Protein AF-W9XPH1-F1 (afdb_monomer)

Solvent-accessible surface area (backbone atoms only — not comparable to full-atom values): 6205 Å² total; per-residue (Å²): 134,81,62,67,49,70,40,70,52,46,70,38,60,47,102,81,73,42,86,66,50,54,48,80,57,54,45,46,40,75,86,82,37,89,84,47,65,47,79,68,60,60,44,62,72,98,59,52,76,48,72,39,98,48,93,86,44,53,33,30,40,34,89,48,78,79,39,76,55,58,67,69,58,43,53,48,53,49,52,54,51,53,53,49,50,55,50,52,55,59,48,56,76,69,53,73,79,78,78,132

Structure (mmCIF, N/CA/C/O backbone):
data_AF-W9XPH1-F1
#
_entry.id   AF-W9XPH1-F1
#
loop_
_atom_site.group_PDB
_atom_site.id
_atom_site.type_symbol
_atom_site.label_atom_id
_atom_site.label_alt_id
_atom_site.label_comp_id
_atom_site.label_asym_id
_atom_site.label_entity_id
_atom_site.label_seq_id
_atom_site.pdbx_PDB_ins_code
_atom_site.Cartn_x
_atom_site.Cartn_y
_atom_site.Cartn_z
_atom_site.occupancy
_atom_site.B_iso_or_equiv
_atom_site.auth_seq_id
_atom_site.auth_comp_id
_atom_site.auth_asym_id
_atom_site.auth_atom_id
_atom_site.pdbx_PDB_model_num
ATOM 1 N N . MET A 1 1 ? -4.098 8.236 24.365 1.00 52.53 1 MET A N 1
ATOM 2 C CA . MET A 1 1 ? -3.427 8.222 23.054 1.00 52.53 1 MET A CA 1
ATOM 3 C C . MET A 1 1 ? -4.422 7.552 22.142 1.00 52.53 1 MET A C 1
ATOM 5 O O . MET A 1 1 ? -4.850 6.461 22.486 1.00 52.53 1 MET A O 1
ATOM 9 N N . GLU A 1 2 ? -4.940 8.275 21.162 1.00 68.06 2 GLU A N 1
ATOM 10 C CA . GLU A 1 2 ? -5.977 7.754 20.273 1.00 68.06 2 GLU A CA 1
ATOM 11 C C . GLU A 1 2 ? -5.295 6.940 19.174 1.00 68.06 2 GLU A C 1
ATOM 13 O O . GLU A 1 2 ? -4.253 7.365 18.660 1.00 68.06 2 GLU A O 1
ATOM 18 N N . ASP A 1 3 ? -5.826 5.757 18.874 1.00 87.38 3 ASP A N 1
ATOM 19 C CA . ASP A 1 3 ? -5.279 4.928 17.808 1.00 87.38 3 ASP A CA 1
ATOM 20 C C . ASP A 1 3 ? -5.559 5.601 16.458 1.00 87.38 3 ASP A C 1
ATOM 22 O O . ASP A 1 3 ? -6.661 6.098 16.210 1.00 87.38 3 ASP A O 1
ATOM 26 N N . LYS A 1 4 ? -4.546 5.646 15.588 1.00 92.06 4 LYS A N 1
ATOM 27 C CA . LYS A 1 4 ? -4.644 6.268 14.266 1.00 92.06 4 LYS A CA 1
ATOM 28 C C . LYS A 1 4 ? -3.910 5.453 13.215 1.00 92.06 4 LYS A C 1
ATOM 30 O O . LYS A 1 4 ? -2.818 4.952 13.474 1.00 92.06 4 LYS A O 1
ATOM 35 N N . VAL A 1 5 ? -4.478 5.389 12.015 1.00 91.88 5 VAL A N 1
ATOM 36 C CA . VAL A 1 5 ? -3.830 4.799 10.835 1.00 91.88 5 VAL A CA 1
ATOM 37 C C . VAL A 1 5 ? -3.531 5.917 9.851 1.00 91.88 5 VAL A C 1
ATOM 39 O O . VAL A 1 5 ? -4.443 6.614 9.413 1.00 91.88 5 VAL A O 1
ATOM 42 N N . CYS A 1 6 ? -2.257 6.094 9.514 1.00 91.31 6 CYS A N 1
ATOM 43 C CA . CYS A 1 6 ? -1.793 7.122 8.589 1.00 91.31 6 CYS A CA 1
ATOM 44 C C . CYS A 1 6 ? -1.244 6.483 7.320 1.00 91.31 6 CYS A C 1
ATOM 46 O O . CYS A 1 6 ? -0.528 5.487 7.384 1.00 91.31 6 CYS A O 1
ATOM 48 N N . GLY A 1 7 ? -1.536 7.084 6.173 1.00 89.12 7 GLY A N 1
ATOM 49 C CA . GLY A 1 7 ? -1.009 6.606 4.907 1.00 89.12 7 GLY A CA 1
ATOM 50 C C . GLY A 1 7 ? -1.437 7.463 3.729 1.00 89.12 7 GLY A C 1
ATOM 51 O O . GLY A 1 7 ? -2.061 8.518 3.871 1.00 89.12 7 GLY A O 1
ATOM 52 N N . PHE A 1 8 ? -1.075 6.982 2.546 1.00 86.69 8 PHE A N 1
ATOM 53 C CA . PHE A 1 8 ? -1.427 7.590 1.262 1.00 86.69 8 PHE A CA 1
ATOM 54 C C . PHE A 1 8 ? -2.514 6.815 0.517 1.00 86.69 8 PHE A C 1
ATOM 56 O O . PHE A 1 8 ? -3.006 7.260 -0.520 1.00 86.69 8 PHE A O 1
ATOM 63 N N . THR A 1 9 ? -2.892 5.658 1.053 1.00 84.19 9 THR A N 1
ATOM 64 C CA . THR A 1 9 ? -3.890 4.765 0.487 1.00 84.19 9 THR A CA 1
ATOM 65 C C . THR A 1 9 ? -5.152 4.780 1.340 1.00 84.19 9 THR A C 1
ATOM 67 O O . THR A 1 9 ? -5.116 5.004 2.550 1.00 84.19 9 THR A O 1
ATOM 70 N N . ILE A 1 10 ? -6.299 4.555 0.700 1.00 83.88 10 ILE A N 1
ATOM 71 C CA . ILE A 1 10 ? -7.600 4.501 1.378 1.00 83.88 10 ILE A CA 1
ATOM 72 C C . ILE A 1 10 ? -8.091 3.062 1.341 1.00 83.88 10 ILE A C 1
ATOM 74 O O . ILE A 1 10 ? -8.251 2.502 0.258 1.00 83.88 10 ILE A O 1
ATOM 78 N N . ALA A 1 11 ? -8.341 2.469 2.506 1.00 88.00 11 ALA A N 1
ATOM 79 C CA . ALA A 1 11 ? -8.921 1.137 2.588 1.00 88.00 11 ALA A CA 1
ATOM 80 C C . ALA A 1 11 ? -10.385 1.155 2.125 1.00 88.00 11 ALA A C 1
ATOM 82 O O . ALA A 1 11 ? -11.199 1.950 2.595 1.00 88.00 11 ALA A O 1
ATOM 83 N N . HIS A 1 12 ? -10.729 0.237 1.231 1.00 86.75 12 HIS A N 1
ATOM 84 C CA . HIS A 1 12 ? -12.098 -0.078 0.854 1.00 86.75 12 HIS A CA 1
ATOM 85 C C . HIS A 1 12 ? -12.418 -1.495 1.314 1.00 86.75 12 HIS A C 1
ATOM 87 O O . HIS A 1 12 ? -11.622 -2.412 1.112 1.00 86.75 12 HIS A O 1
ATOM 93 N N . VAL A 1 13 ? -13.593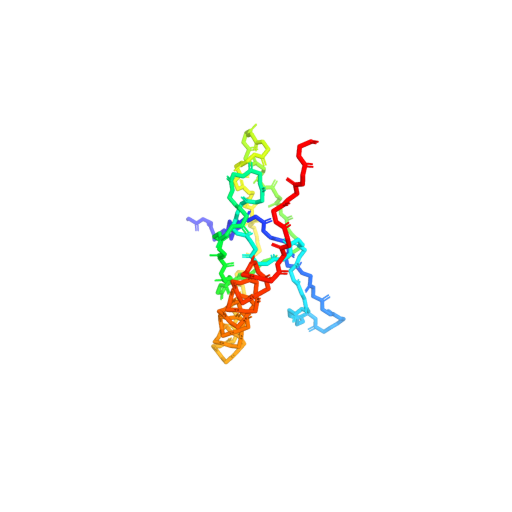 -1.677 1.912 1.00 88.69 13 VAL A N 1
ATOM 94 C CA . VAL A 1 13 ? -14.060 -2.970 2.425 1.00 88.69 13 VAL A CA 1
ATOM 95 C C . VAL A 1 13 ? -15.234 -3.509 1.617 1.00 88.69 13 VAL A C 1
ATOM 97 O O . VAL A 1 13 ? -15.946 -2.753 0.955 1.00 88.69 13 VAL A O 1
ATOM 100 N N . ASP A 1 14 ? -15.439 -4.823 1.668 1.00 87.75 14 ASP A N 1
ATOM 101 C CA . ASP A 1 14 ? -16.617 -5.483 1.116 1.00 87.75 14 ASP A CA 1
ATOM 102 C C . ASP A 1 14 ? -17.854 -5.327 2.029 1.00 87.75 14 ASP A C 1
ATOM 104 O O . ASP A 1 14 ? -17.805 -4.746 3.115 1.00 87.75 14 ASP A O 1
ATOM 108 N N . HIS A 1 15 ? -18.986 -5.896 1.604 1.00 88.81 15 HIS A N 1
ATOM 109 C CA . HIS A 1 15 ? -20.243 -5.894 2.367 1.00 88.81 15 HIS A CA 1
ATOM 110 C C . HIS A 1 15 ? -20.177 -6.641 3.716 1.00 88.81 15 HIS A C 1
ATOM 112 O O . HIS A 1 15 ? -21.124 -6.575 4.497 1.00 88.81 15 HIS A O 1
ATOM 118 N N . ARG A 1 16 ? -19.089 -7.373 3.986 1.00 88.31 16 ARG A N 1
ATOM 119 C CA . ARG A 1 16 ? -18.823 -8.104 5.234 1.00 88.31 16 ARG A CA 1
ATOM 120 C C . ARG A 1 16 ? -17.737 -7.425 6.069 1.00 88.31 16 ARG A C 1
ATOM 122 O O . ARG A 1 16 ? -17.244 -8.034 7.021 1.00 88.31 16 ARG A O 1
ATOM 129 N N . THR A 1 17 ? -17.350 -6.198 5.716 1.00 85.56 17 THR A N 1
ATOM 130 C CA . THR A 1 17 ? -16.306 -5.428 6.402 1.00 85.56 17 THR A CA 1
ATOM 131 C C . THR A 1 17 ? -14.946 -6.135 6.357 1.00 85.56 17 THR A C 1
ATOM 133 O O . THR A 1 17 ? -14.149 -6.064 7.292 1.00 85.56 17 THR A O 1
ATOM 136 N N . LYS A 1 18 ? -14.666 -6.861 5.272 1.00 84.25 18 LYS A N 1
ATOM 137 C CA . LYS A 1 18 ? -13.333 -7.389 4.969 1.00 84.25 18 LYS A CA 1
ATOM 138 C C . LYS A 1 18 ? -12.626 -6.456 4.005 1.00 84.25 18 LYS A C 1
ATOM 140 O O . LYS A 1 18 ? -13.253 -5.931 3.090 1.00 84.25 18 LYS A O 1
ATOM 145 N N . LEU A 1 19 ? -11.329 -6.249 4.224 1.00 83.00 19 LEU A N 1
ATOM 146 C CA . LEU A 1 19 ? -10.493 -5.451 3.336 1.00 83.00 19 LEU A CA 1
ATOM 147 C C . LEU A 1 19 ? -10.605 -5.996 1.905 1.00 83.00 19 LEU A C 1
ATOM 149 O O . LEU A 1 19 ? -10.304 -7.161 1.659 1.00 83.00 19 LEU A O 1
ATOM 153 N N . LEU A 1 20 ? -11.075 -5.150 0.991 1.00 79.00 20 LEU A N 1
ATOM 154 C CA . LEU A 1 20 ? -11.297 -5.484 -0.412 1.00 79.00 20 LEU A CA 1
ATOM 155 C C . LEU A 1 20 ? -10.144 -4.969 -1.277 1.00 79.00 20 LEU A C 1
ATOM 157 O O . LEU A 1 20 ? -9.597 -5.728 -2.068 1.00 79.00 20 LEU A O 1
ATOM 161 N N . TRP A 1 21 ? -9.787 -3.686 -1.148 1.00 78.62 21 TRP A N 1
ATOM 162 C CA . TRP A 1 21 ? -8.693 -3.069 -1.908 1.00 78.62 21 TRP A CA 1
ATOM 163 C C . TRP A 1 21 ? -8.277 -1.711 -1.326 1.00 78.62 21 TRP A C 1
ATOM 165 O O . TRP A 1 21 ? -9.007 -1.113 -0.537 1.00 78.62 21 TRP A O 1
ATOM 175 N N . TYR A 1 22 ? -7.118 -1.208 -1.751 1.00 80.19 22 TYR A N 1
ATOM 176 C CA . TYR A 1 22 ? -6.628 0.131 -1.426 1.00 80.19 22 TYR A CA 1
ATOM 177 C C . TYR A 1 22 ? -6.771 1.080 -2.616 1.00 80.19 22 TYR A C 1
ATOM 179 O O . TYR A 1 22 ? -6.328 0.766 -3.725 1.00 80.19 22 TYR A O 1
ATOM 187 N N . ASN A 1 23 ? -7.359 2.259 -2.394 1.00 69.38 23 ASN A N 1
ATOM 188 C CA . ASN A 1 23 ? -7.440 3.282 -3.426 1.00 69.38 23 ASN A CA 1
ATOM 189 C C . ASN A 1 23 ? -6.041 3.771 -3.777 1.00 69.38 23 ASN A C 1
ATOM 191 O O . ASN A 1 23 ? -5.259 4.134 -2.899 1.00 69.38 23 ASN A O 1
ATOM 195 N N . GLY A 1 24 ? -5.757 3.815 -5.074 1.00 61.97 24 GLY A N 1
ATOM 196 C CA . GLY A 1 24 ? -4.534 4.417 -5.553 1.00 61.97 24 GLY A CA 1
ATOM 197 C C . GLY A 1 24 ? -3.297 3.537 -5.408 1.00 61.97 24 GLY A C 1
ATOM 198 O O . GLY A 1 24 ? -2.226 4.103 -5.267 1.00 61.97 24 GLY A O 1
ATOM 199 N N . SER A 1 25 ? -3.378 2.216 -5.588 1.00 74.31 25 SER A N 1
ATOM 200 C CA . SER A 1 25 ? -2.215 1.296 -5.568 1.00 74.31 25 SER A CA 1
ATOM 201 C C . SER A 1 25 ? -1.485 1.241 -4.216 1.00 74.31 25 SER A C 1
ATOM 203 O O . SER A 1 25 ? -1.885 1.905 -3.271 1.00 74.31 25 SER A O 1
ATOM 205 N N . LEU A 1 26 ? -0.412 0.453 -4.137 1.00 87.62 26 LEU A N 1
ATOM 206 C CA . LEU A 1 26 ? 0.477 0.374 -2.973 1.00 87.62 26 LEU A CA 1
ATOM 207 C C . LEU A 1 26 ? 1.640 1.377 -3.040 1.00 87.62 26 LEU A C 1
ATOM 209 O O . LEU A 1 26 ? 2.574 1.280 -2.254 1.00 87.62 26 LEU A O 1
ATOM 213 N N . LEU A 1 27 ? 1.636 2.317 -3.993 1.00 88.62 27 LEU A N 1
ATOM 214 C CA . LEU A 1 27 ? 2.669 3.351 -4.063 1.00 88.62 27 LEU A CA 1
ATOM 215 C C . LEU A 1 27 ? 2.651 4.206 -2.801 1.00 88.62 27 LEU A C 1
ATOM 217 O O . LEU A 1 27 ? 1.609 4.741 -2.419 1.00 88.62 27 LEU A O 1
ATOM 221 N N . LYS A 1 28 ? 3.832 4.381 -2.208 1.00 87.00 28 LYS A N 1
ATOM 222 C CA . LYS A 1 28 ? 4.001 5.146 -0.983 1.00 87.00 28 LYS A CA 1
ATOM 223 C C . LYS A 1 28 ? 3.610 6.591 -1.207 1.00 87.00 28 LYS A C 1
ATOM 225 O O . LYS A 1 28 ? 2.802 7.093 -0.460 1.00 87.00 28 LYS A O 1
ATOM 230 N N . ASN A 1 29 ? 4.132 7.274 -2.222 1.00 86.12 29 ASN A N 1
ATOM 231 C CA . ASN A 1 29 ? 3.737 8.655 -2.493 1.00 86.12 29 ASN A CA 1
ATOM 232 C C . ASN A 1 29 ? 3.872 8.980 -3.975 1.00 86.12 29 ASN A C 1
ATO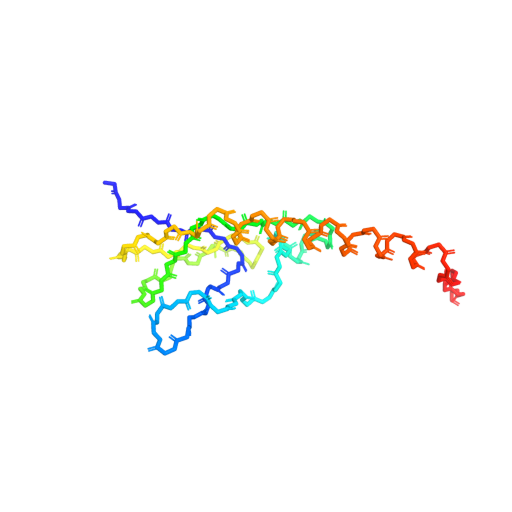M 234 O O . ASN A 1 29 ? 4.943 9.356 -4.438 1.00 86.12 29 ASN A O 1
ATOM 238 N N . LYS A 1 30 ? 2.762 8.899 -4.706 1.00 81.69 30 LYS A N 1
ATOM 239 C CA . LYS A 1 30 ? 2.732 9.090 -6.164 1.00 81.69 30 LYS A CA 1
ATOM 240 C C . LYS A 1 30 ? 3.209 10.452 -6.652 1.00 81.69 30 LYS A C 1
ATOM 242 O O . LYS A 1 30 ? 3.588 10.572 -7.810 1.00 81.69 30 LYS A O 1
ATOM 247 N N . GLU A 1 31 ? 3.120 11.476 -5.808 1.00 84.62 31 GLU A N 1
ATOM 248 C CA . GLU A 1 31 ? 3.507 12.841 -6.168 1.00 84.62 31 GLU A CA 1
ATOM 249 C C . GLU A 1 31 ? 5.014 13.073 -5.973 1.00 84.62 31 GLU A C 1
ATOM 251 O O . GLU A 1 31 ? 5.550 14.037 -6.513 1.00 84.62 31 GLU A O 1
ATOM 256 N N . ILE A 1 32 ? 5.695 12.203 -5.213 1.00 86.62 32 ILE A N 1
ATOM 257 C CA . ILE A 1 32 ? 7.132 12.306 -4.913 1.00 86.62 32 ILE A CA 1
ATOM 258 C C . ILE A 1 32 ? 7.931 11.209 -5.620 1.00 86.62 32 ILE A C 1
ATOM 260 O O . ILE A 1 32 ? 8.965 11.496 -6.217 1.00 86.62 32 ILE A O 1
ATOM 264 N N . ASP A 1 33 ? 7.476 9.959 -5.535 1.00 85.12 33 ASP A N 1
ATOM 265 C CA . ASP A 1 33 ? 8.212 8.794 -6.013 1.00 85.12 33 ASP A CA 1
ATOM 266 C C . ASP A 1 33 ? 7.262 7.728 -6.578 1.00 85.12 33 ASP A C 1
ATOM 268 O O . ASP A 1 33 ? 6.326 7.265 -5.923 1.00 85.12 33 ASP A O 1
ATOM 272 N N . SER A 1 34 ? 7.529 7.323 -7.818 1.00 85.38 34 SER A N 1
ATOM 273 C CA . SER A 1 34 ? 6.750 6.313 -8.544 1.00 85.38 34 SER A CA 1
ATOM 274 C C . SER A 1 34 ? 7.310 4.891 -8.415 1.00 85.38 34 SER A C 1
ATOM 276 O O . SER A 1 34 ? 6.772 3.975 -9.031 1.00 85.38 34 SER A O 1
ATOM 278 N N . LEU A 1 35 ? 8.370 4.698 -7.625 1.00 86.56 35 LEU A N 1
ATOM 279 C CA . LEU A 1 35 ? 9.083 3.426 -7.463 1.00 86.56 35 LEU A CA 1
ATOM 280 C C . LEU A 1 35 ? 9.058 2.896 -6.025 1.00 86.56 35 LEU A C 1
ATOM 282 O O . LEU A 1 35 ? 9.359 1.722 -5.795 1.00 86.56 35 LEU A O 1
ATOM 286 N N . VAL A 1 36 ? 8.695 3.734 -5.051 1.00 89.19 36 VAL A N 1
ATOM 287 C CA . VAL A 1 36 ? 8.592 3.328 -3.645 1.00 89.19 36 VAL A CA 1
ATOM 288 C C . VAL A 1 36 ? 7.158 2.944 -3.318 1.00 89.19 36 VAL A C 1
ATOM 290 O O . VAL A 1 36 ? 6.221 3.717 -3.516 1.00 89.19 36 VAL A O 1
ATOM 293 N N . PHE A 1 37 ? 7.008 1.753 -2.755 1.00 90.38 37 PHE A N 1
ATOM 294 C CA . PHE A 1 37 ? 5.738 1.176 -2.336 1.00 90.38 37 PHE A CA 1
ATOM 295 C C . PHE A 1 37 ? 5.711 1.027 -0.815 1.00 90.38 37 PHE A C 1
ATOM 297 O O . PHE A 1 37 ? 6.760 0.944 -0.176 1.00 90.38 37 PHE A O 1
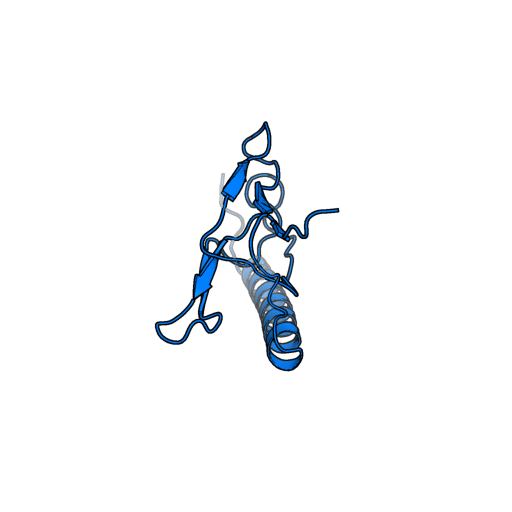ATOM 304 N N . ASP A 1 38 ? 4.512 1.025 -0.249 1.00 89.25 38 ASP A N 1
ATOM 305 C CA . ASP A 1 38 ? 4.260 0.837 1.173 1.00 89.25 38 ASP A CA 1
ATOM 306 C C . ASP A 1 38 ? 3.080 -0.123 1.335 1.00 89.25 38 ASP A C 1
ATOM 308 O O . ASP A 1 38 ? 1.947 0.190 0.954 1.00 89.25 38 ASP A O 1
ATOM 312 N N . VAL A 1 39 ? 3.367 -1.327 1.831 1.00 90.31 39 VAL A N 1
ATOM 313 C CA . VAL A 1 39 ? 2.351 -2.350 2.072 1.00 90.31 39 VAL A CA 1
ATOM 314 C C . VAL A 1 39 ? 1.762 -2.098 3.457 1.00 90.31 39 VAL A C 1
ATOM 316 O O . VAL A 1 39 ? 2.469 -2.246 4.455 1.00 90.31 39 VAL A O 1
ATOM 319 N N . PRO A 1 40 ? 0.478 -1.728 3.558 1.00 89.69 40 PRO A N 1
ATOM 320 C CA . PRO A 1 40 ? -0.138 -1.489 4.851 1.00 89.69 40 PRO A CA 1
ATOM 321 C C . PRO A 1 40 ? -0.228 -2.797 5.642 1.00 89.69 40 PRO A C 1
ATOM 323 O O . PRO A 1 40 ? -0.449 -3.866 5.079 1.00 89.69 40 PRO A O 1
ATOM 326 N N . THR A 1 41 ? -0.095 -2.706 6.962 1.00 91.50 41 THR A N 1
ATOM 327 C CA . THR A 1 41 ? -0.314 -3.823 7.902 1.00 91.50 41 THR A CA 1
ATOM 328 C C . THR A 1 41 ? -1.611 -3.669 8.687 1.00 91.50 41 THR A C 1
ATOM 330 O O . THR A 1 41 ? -2.074 -4.599 9.347 1.00 91.50 41 THR A O 1
ATOM 333 N N . GLU A 1 42 ? -2.197 -2.479 8.623 1.00 92.25 42 GLU A N 1
ATOM 334 C CA . GLU A 1 42 ? -3.332 -2.040 9.417 1.00 92.25 42 GLU A CA 1
ATOM 335 C C . GLU A 1 42 ? -4.238 -1.153 8.562 1.00 92.25 42 GLU A C 1
ATOM 337 O O . GLU A 1 42 ? -3.811 -0.551 7.572 1.00 92.25 42 GLU A O 1
ATOM 342 N N . TRP A 1 43 ? -5.512 -1.074 8.927 1.00 91.56 43 TRP A N 1
ATOM 343 C CA . TRP A 1 43 ? -6.483 -0.217 8.265 1.00 91.56 43 TRP A CA 1
ATOM 344 C C . TRP A 1 43 ? -7.585 0.235 9.223 1.00 91.56 43 TRP A C 1
ATOM 346 O O . TRP A 1 43 ? -7.805 -0.344 10.286 1.00 91.56 43 TRP A O 1
ATOM 356 N N . MET A 1 44 ? -8.277 1.300 8.829 1.00 91.94 44 MET A N 1
ATOM 357 C CA . MET A 1 44 ? -9.396 1.892 9.555 1.00 91.94 44 MET A CA 1
ATOM 358 C C . MET A 1 44 ? -10.410 2.427 8.532 1.00 91.94 44 MET A C 1
ATOM 360 O O . MET A 1 44 ? -10.019 2.836 7.437 1.00 91.94 44 MET A O 1
ATOM 364 N N . VAL A 1 45 ? -11.708 2.384 8.851 1.00 90.56 45 VAL A N 1
ATOM 365 C CA . VAL A 1 45 ? -12.793 2.926 8.007 1.00 90.56 45 VAL A CA 1
ATOM 366 C C . VAL A 1 45 ? -13.868 3.594 8.860 1.00 90.56 45 VAL A C 1
ATOM 368 O O . VAL A 1 45 ? -14.004 3.284 10.040 1.00 90.56 45 VAL A O 1
ATOM 371 N N . ASN A 1 46 ? -14.699 4.415 8.209 1.00 85.12 46 ASN A N 1
ATOM 372 C CA . ASN A 1 46 ? -15.901 5.048 8.768 1.00 85.12 46 ASN A CA 1
ATOM 373 C C . ASN A 1 46 ? -15.652 6.053 9.902 1.00 85.12 46 ASN A C 1
ATOM 375 O O . ASN A 1 46 ? -16.538 6.245 10.731 1.00 85.12 46 ASN A O 1
ATOM 379 N N . ASP A 1 47 ? -14.496 6.720 9.904 1.00 88.00 47 ASP A N 1
ATOM 380 C CA . ASP A 1 47 ? -14.180 7.731 10.914 1.00 88.00 47 ASP A CA 1
ATOM 381 C C . ASP A 1 47 ? -13.579 9.023 10.337 1.00 88.00 47 ASP A C 1
ATOM 383 O O . ASP A 1 47 ? -13.687 9.320 9.141 1.00 88.00 47 ASP A O 1
ATOM 387 N N . THR A 1 48 ? -12.996 9.825 11.220 1.00 91.75 48 THR A N 1
ATOM 388 C CA . THR A 1 48 ? -12.558 11.190 11.002 1.00 91.75 48 THR A CA 1
ATOM 389 C C . THR A 1 48 ? -11.220 11.204 10.283 1.00 91.75 48 THR A C 1
ATOM 391 O O . THR A 1 48 ? -10.238 10.613 10.726 1.00 91.75 48 THR A O 1
ATOM 394 N N . TRP A 1 49 ? -11.184 11.907 9.152 1.00 90.69 49 TRP A N 1
ATOM 395 C CA . TRP A 1 49 ? -9.965 12.119 8.381 1.00 90.69 49 TRP A CA 1
ATOM 396 C C . TRP A 1 49 ? -9.232 13.381 8.831 1.00 90.69 49 TRP A C 1
ATOM 398 O O . TRP A 1 49 ? -9.741 14.496 8.701 1.00 90.69 49 TRP A O 1
ATOM 408 N N . GLU A 1 50 ? -7.986 13.205 9.241 1.00 92.88 50 GLU A N 1
ATOM 409 C CA . GLU A 1 50 ? -7.005 14.255 9.478 1.00 92.88 50 GLU A CA 1
ATOM 410 C C . GLU A 1 50 ? -6.110 14.376 8.239 1.00 92.88 50 GLU A C 1
ATOM 412 O O . GLU A 1 50 ? -5.229 13.549 7.999 1.00 92.88 50 GLU A O 1
ATOM 417 N N . LYS A 1 51 ? -6.356 15.391 7.406 1.00 90.81 51 LYS A N 1
ATOM 418 C CA . LYS A 1 51 ? -5.551 15.628 6.199 1.00 90.81 51 LYS A CA 1
ATOM 419 C C . LYS A 1 51 ? -4.234 16.315 6.547 1.00 90.81 51 LYS A C 1
ATOM 421 O O . LYS A 1 51 ? -4.226 17.275 7.317 1.00 90.81 51 LYS A O 1
ATOM 426 N N . GLY A 1 52 ? -3.149 15.868 5.920 1.00 89.81 52 GLY A N 1
ATOM 427 C CA . GLY A 1 52 ? -1.877 16.581 5.940 1.00 89.81 52 GLY A CA 1
ATOM 428 C C . GLY A 1 52 ? -1.987 17.986 5.321 1.00 89.81 52 GLY A C 1
ATOM 429 O O . GLY A 1 52 ? -2.896 18.244 4.524 1.00 89.81 52 GLY A O 1
ATOM 430 N N . PRO A 1 53 ? -1.095 18.922 5.697 1.00 91.69 53 PRO A N 1
ATOM 431 C CA . PRO A 1 53 ? -1.181 20.315 5.261 1.00 91.69 53 PRO A CA 1
ATOM 432 C C . PRO A 1 53 ? -0.895 20.506 3.764 1.00 91.69 53 PRO A C 1
ATOM 434 O O . PRO A 1 53 ? -1.397 21.461 3.170 1.00 91.69 53 PRO A O 1
ATOM 437 N N . LEU A 1 54 ? -0.111 19.618 3.146 1.00 91.44 54 LEU A N 1
ATOM 438 C CA . LEU A 1 54 ? 0.218 19.644 1.721 1.00 91.44 54 LEU A CA 1
ATOM 439 C C . LEU A 1 54 ? -0.320 18.396 1.008 1.00 91.44 54 LEU A C 1
ATOM 441 O O . LEU A 1 54 ? -0.569 17.362 1.621 1.00 91.44 54 LEU A O 1
ATOM 445 N N . LYS A 1 55 ? -0.476 18.476 -0.320 1.00 84.38 55 LYS A N 1
ATOM 446 C CA . LYS A 1 55 ? -1.000 17.365 -1.142 1.00 84.38 55 LYS A CA 1
ATOM 447 C C . LYS A 1 55 ? -0.143 16.097 -1.022 1.00 84.38 55 LYS A C 1
ATOM 449 O O . LYS A 1 55 ? -0.673 14.995 -1.092 1.00 84.38 55 LYS A O 1
ATOM 454 N N . GLN A 1 56 ? 1.166 16.267 -0.856 1.00 87.31 56 GLN A N 1
ATOM 455 C CA . GLN A 1 56 ? 2.134 15.186 -0.705 1.00 87.31 56 GLN A CA 1
ATOM 456 C C . GLN A 1 56 ? 2.273 14.662 0.730 1.00 87.31 56 GLN A C 1
ATOM 458 O O . GLN A 1 56 ? 3.100 13.782 0.959 1.00 87.31 56 GLN A O 1
ATOM 463 N N . ASP A 1 57 ? 1.518 15.198 1.688 1.00 89.56 57 ASP A N 1
ATOM 464 C CA . ASP A 1 57 ? 1.555 14.739 3.072 1.00 89.56 57 ASP A CA 1
ATOM 465 C C . ASP A 1 57 ? 0.526 13.627 3.300 1.00 89.56 57 ASP A C 1
ATOM 467 O O . ASP A 1 57 ? -0.524 13.570 2.656 1.00 89.56 57 ASP A O 1
ATOM 471 N N . MET A 1 58 ? 0.827 12.729 4.239 1.00 89.69 58 MET A N 1
ATOM 472 C CA . MET A 1 58 ? -0.086 11.646 4.612 1.00 89.69 58 MET A CA 1
ATOM 473 C C . MET A 1 58 ? -1.383 12.198 5.197 1.00 89.69 58 MET A C 1
ATOM 475 O O . MET A 1 58 ? -1.401 13.245 5.845 1.00 89.69 58 MET A O 1
ATOM 479 N N . SER A 1 59 ? -2.461 11.438 5.029 1.00 90.56 59 SER A N 1
ATOM 480 C CA . SER A 1 59 ? -3.677 11.625 5.818 1.00 90.56 59 SER A CA 1
ATOM 481 C C . SER A 1 59 ? -3.775 10.517 6.860 1.00 90.56 59 SER A C 1
ATOM 483 O O . SER A 1 59 ? -3.345 9.390 6.614 1.00 90.56 59 SER A O 1
ATOM 485 N N . CYS A 1 60 ? -4.333 10.836 8.021 1.00 92.69 60 CYS A N 1
ATOM 486 C CA . CYS A 1 60 ? -4.597 9.875 9.080 1.00 92.69 60 CYS A CA 1
ATOM 487 C C . CYS A 1 60 ? -6.101 9.719 9.284 1.00 92.69 60 CYS A C 1
ATOM 489 O O . CYS A 1 60 ? -6.855 10.675 9.121 1.00 92.69 60 CYS A O 1
ATOM 491 N N . MET A 1 61 ? -6.532 8.519 9.651 1.00 92.81 61 MET A N 1
ATOM 492 C CA . MET A 1 61 ? -7.854 8.281 10.215 1.00 92.81 61 MET A CA 1
ATOM 493 C C . MET A 1 61 ? -7.701 7.966 11.701 1.00 92.81 61 MET A C 1
ATOM 495 O O . MET A 1 61 ? -6.816 7.191 12.074 1.00 92.81 61 MET A O 1
ATOM 499 N N . SER A 1 62 ? -8.539 8.583 12.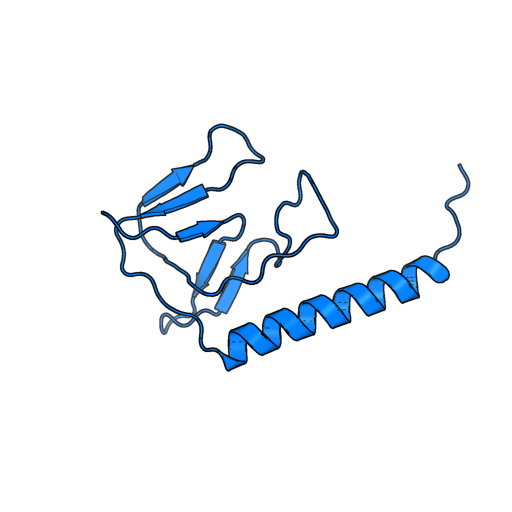525 1.00 93.19 62 SER A N 1
ATOM 500 C CA . SER A 1 62 ? -8.601 8.416 13.979 1.00 93.19 62 SER A CA 1
ATOM 501 C C . SER A 1 62 ? -10.056 8.236 14.417 1.00 93.19 62 SER A C 1
ATOM 503 O O . SER A 1 62 ? -10.966 8.548 13.653 1.00 93.19 62 SER A O 1
ATOM 505 N N . GLY A 1 63 ? -10.268 7.705 15.625 1.00 90.00 63 GLY A N 1
ATOM 506 C CA . GLY A 1 63 ? -11.594 7.574 16.252 1.00 90.00 63 GLY A CA 1
ATOM 507 C C . GLY A 1 63 ? -12.229 6.179 16.170 1.00 90.00 63 GLY A C 1
ATOM 508 O O . GLY A 1 63 ? -13.107 5.862 16.976 1.00 90.00 63 GLY A O 1
ATOM 509 N N . ALA A 1 64 ? -11.744 5.311 15.274 1.00 89.81 64 ALA A N 1
ATOM 510 C CA . ALA A 1 64 ? -12.275 3.962 15.083 1.00 89.81 64 ALA A CA 1
ATOM 511 C C . ALA A 1 64 ? -11.261 2.878 15.484 1.00 89.81 64 ALA A C 1
ATOM 513 O O . ALA A 1 64 ? -10.058 3.131 15.558 1.00 89.81 64 ALA A O 1
ATOM 514 N N . PRO A 1 65 ? -11.713 1.634 15.731 1.00 90.88 65 PRO A N 1
ATOM 515 C CA . PRO A 1 65 ? -10.805 0.534 16.028 1.00 90.88 65 PRO A CA 1
ATOM 516 C C . PRO A 1 65 ? -9.890 0.215 14.842 1.00 90.88 65 PRO A C 1
ATOM 518 O O . PRO A 1 65 ? -10.369 -0.073 13.740 1.00 90.88 65 PRO A O 1
ATOM 521 N N . VAL A 1 66 ? -8.581 0.183 15.094 1.00 92.12 66 VAL A N 1
ATOM 522 C CA . VAL A 1 66 ? -7.585 -0.288 14.125 1.00 92.12 66 VAL A CA 1
ATOM 523 C C . VAL A 1 66 ? -7.827 -1.762 13.822 1.00 92.12 66 VAL A C 1
ATOM 525 O O . VAL A 1 66 ? -7.980 -2.588 14.723 1.00 92.12 66 VAL A O 1
ATOM 528 N N . GLN A 1 67 ? -7.868 -2.095 12.538 1.00 92.00 67 GLN A N 1
ATOM 529 C CA . GLN A 1 67 ? -7.986 -3.461 12.054 1.00 92.00 67 GLN A CA 1
ATOM 530 C C . GLN A 1 67 ? -6.637 -3.913 11.510 1.00 92.00 67 GLN A C 1
ATOM 532 O O . GLN A 1 67 ? -6.086 -3.284 10.608 1.00 92.00 67 GLN 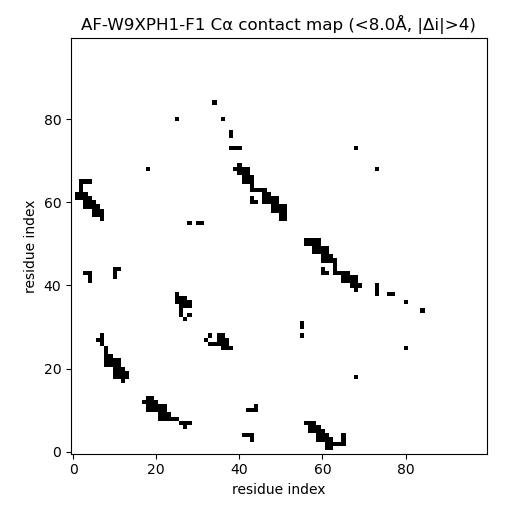A O 1
ATOM 537 N N . SER A 1 68 ? -6.116 -5.027 12.013 1.00 91.94 68 SER A N 1
ATOM 538 C CA . SER A 1 68 ? -4.933 -5.650 11.421 1.00 91.94 68 SER A CA 1
ATOM 539 C C . SER A 1 68 ? -5.295 -6.351 10.115 1.00 91.94 68 SER A C 1
ATOM 541 O O . SER A 1 68 ? -6.371 -6.945 9.974 1.00 91.94 68 SER A O 1
ATOM 543 N N . ILE A 1 69 ? -4.376 -6.310 9.159 1.00 89.88 69 ILE A N 1
ATOM 544 C CA . ILE A 1 69 ? -4.433 -7.165 7.980 1.00 89.88 69 ILE A CA 1
ATOM 545 C C . ILE A 1 69 ? -3.854 -8.525 8.355 1.00 89.88 69 ILE A C 1
ATOM 547 O O . ILE A 1 69 ? -2.874 -8.626 9.093 1.00 89.88 69 ILE A O 1
ATOM 551 N N . ASP A 1 70 ? -4.477 -9.580 7.844 1.00 90.50 70 ASP A N 1
ATOM 552 C CA . ASP A 1 70 ? -3.949 -10.928 7.973 1.00 90.50 70 ASP A CA 1
ATOM 553 C C . ASP A 1 70 ? -2.530 -11.035 7.379 1.00 90.50 70 ASP A C 1
ATOM 555 O O . ASP A 1 70 ? -2.232 -10.476 6.320 1.00 90.50 70 ASP A O 1
ATOM 559 N N . ARG A 1 71 ? -1.647 -11.775 8.057 1.00 93.44 71 ARG A N 1
ATOM 560 C CA . ARG A 1 71 ? -0.228 -11.860 7.692 1.00 93.44 71 ARG A CA 1
ATOM 561 C C . ARG A 1 71 ? -0.015 -12.460 6.303 1.00 93.44 71 ARG A C 1
ATOM 563 O O . ARG A 1 71 ? 0.879 -12.003 5.593 1.00 93.44 71 ARG A O 1
ATOM 570 N N . ASP A 1 72 ? -0.815 -13.444 5.902 1.00 93.44 72 ASP A N 1
ATOM 571 C CA . ASP A 1 72 ? -0.685 -14.053 4.577 1.00 93.44 72 ASP A CA 1
ATOM 572 C C . ASP A 1 72 ? -1.105 -13.063 3.489 1.00 93.44 72 ASP A C 1
ATOM 574 O O . ASP A 1 72 ? -0.480 -13.000 2.431 1.00 93.44 72 ASP A O 1
ATOM 578 N N . THR A 1 73 ? -2.097 -12.219 3.781 1.00 89.94 73 THR A N 1
ATOM 579 C CA . THR A 1 73 ? -2.488 -11.113 2.895 1.00 89.94 73 THR A CA 1
ATOM 580 C C . THR A 1 73 ? -1.377 -10.067 2.778 1.00 89.94 73 THR A C 1
ATOM 582 O O . THR A 1 73 ? -1.055 -9.665 1.663 1.00 89.94 73 THR A O 1
ATOM 585 N N . VAL A 1 74 ? -0.744 -9.659 3.885 1.00 92.06 74 VAL A N 1
ATOM 586 C CA . VAL A 1 74 ? 0.404 -8.728 3.849 1.00 92.06 74 VAL A CA 1
ATOM 587 C C . VAL A 1 74 ? 1.545 -9.306 3.007 1.00 92.06 74 VAL A C 1
ATOM 589 O O . VAL A 1 74 ? 2.037 -8.632 2.106 1.00 92.06 74 VAL A O 1
ATOM 592 N N . ASN A 1 75 ? 1.914 -10.570 3.2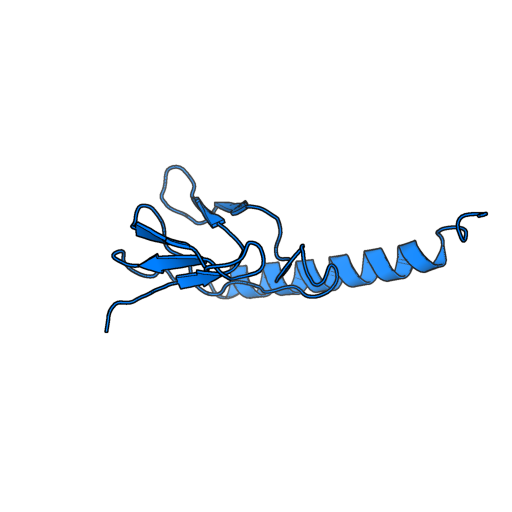36 1.00 94.56 75 ASN A N 1
ATOM 593 C CA . ASN A 1 75 ? 2.968 -11.243 2.470 1.00 94.56 75 ASN A CA 1
ATOM 594 C C . ASN A 1 75 ? 2.619 -11.352 0.977 1.00 94.56 75 ASN A C 1
ATOM 596 O O . ASN A 1 75 ? 3.490 -11.191 0.126 1.00 94.56 75 ASN A O 1
ATOM 600 N N . MET A 1 76 ? 1.352 -11.631 0.650 1.00 92.69 76 MET A N 1
ATOM 601 C CA . MET A 1 76 ? 0.884 -11.669 -0.734 1.00 92.69 76 MET A CA 1
ATOM 602 C C . MET A 1 76 ? 1.049 -10.302 -1.399 1.00 92.69 76 MET A C 1
ATOM 604 O O . MET A 1 76 ? 1.594 -10.231 -2.497 1.00 92.69 76 MET A O 1
ATOM 608 N N . LEU A 1 77 ? 0.605 -9.225 -0.744 1.00 90.62 77 LEU A N 1
ATOM 609 C CA . LEU A 1 77 ? 0.717 -7.868 -1.279 1.00 90.62 77 LEU A CA 1
ATOM 610 C C . LEU A 1 77 ? 2.183 -7.478 -1.502 1.00 90.62 77 LEU A C 1
ATOM 612 O O . LEU A 1 77 ? 2.523 -7.004 -2.585 1.00 90.62 77 LEU A O 1
ATOM 616 N N . ASP A 1 78 ? 3.050 -7.753 -0.530 1.00 93.19 78 ASP A N 1
ATOM 617 C CA . ASP A 1 78 ? 4.492 -7.508 -0.636 1.00 93.19 78 ASP A CA 1
ATOM 618 C C . ASP A 1 78 ? 5.113 -8.264 -1.817 1.00 93.19 78 ASP A C 1
ATOM 620 O O . ASP A 1 78 ? 5.740 -7.668 -2.693 1.00 93.19 78 ASP A O 1
ATOM 624 N N . HIS A 1 79 ? 4.813 -9.558 -1.945 1.00 95.12 79 HIS A N 1
ATOM 625 C CA . HIS A 1 79 ? 5.296 -10.355 -3.069 1.00 95.12 79 HIS A CA 1
ATOM 626 C C . HIS A 1 79 ? 4.786 -9.839 -4.424 1.00 95.12 79 HIS A C 1
ATOM 628 O O . HIS A 1 79 ? 5.542 -9.796 -5.395 1.00 95.12 79 HIS A O 1
ATOM 634 N N . THR A 1 80 ? 3.522 -9.408 -4.507 1.00 92.38 80 THR A N 1
ATOM 635 C CA . THR A 1 80 ? 2.979 -8.841 -5.751 1.00 92.38 80 THR A CA 1
ATOM 636 C C . THR A 1 80 ? 3.636 -7.519 -6.139 1.00 92.38 80 THR A C 1
ATOM 638 O O . THR A 1 80 ? 3.798 -7.264 -7.332 1.00 92.38 80 THR A O 1
ATOM 641 N N . VAL A 1 81 ? 4.043 -6.696 -5.166 1.00 92.19 81 VAL A N 1
ATOM 642 C CA . VAL A 1 81 ? 4.793 -5.457 -5.419 1.00 92.19 81 VAL A CA 1
ATOM 643 C C . VAL A 1 81 ? 6.160 -5.771 -6.012 1.00 92.19 81 VAL A C 1
ATOM 645 O O . VAL A 1 81 ? 6.535 -5.164 -7.013 1.00 92.19 81 VAL A O 1
ATOM 648 N N . GLU A 1 82 ? 6.887 -6.727 -5.436 1.00 94.44 82 GLU A N 1
ATOM 649 C CA . GLU A 1 82 ? 8.208 -7.110 -5.942 1.00 94.44 82 GLU A CA 1
ATOM 650 C C . GLU A 1 82 ? 8.127 -7.678 -7.363 1.00 94.44 82 GLU A C 1
ATOM 652 O O . GLU A 1 82 ? 8.845 -7.220 -8.250 1.00 94.44 82 GLU A O 1
ATOM 657 N N . LEU A 1 83 ? 7.167 -8.569 -7.632 1.00 94.75 83 LEU A N 1
ATOM 658 C CA . LEU A 1 83 ? 6.939 -9.082 -8.987 1.00 94.75 83 LEU A CA 1
ATOM 659 C C . LEU A 1 83 ?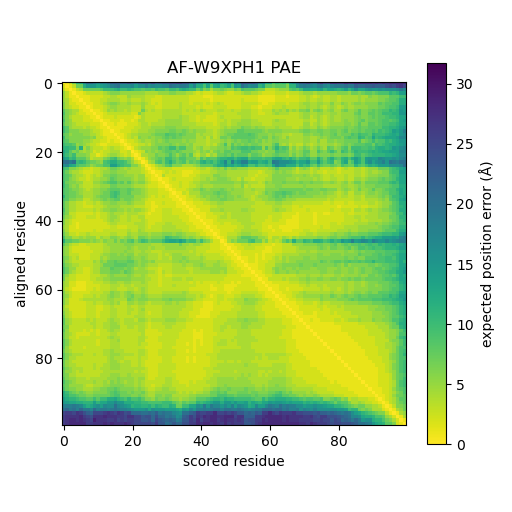 6.586 -7.971 -9.986 1.00 94.75 83 LEU A C 1
ATOM 661 O O . LEU A 1 83 ? 7.051 -7.991 -11.124 1.00 94.75 83 LEU A O 1
ATOM 665 N N . ALA A 1 84 ? 5.771 -6.993 -9.581 1.00 91.38 84 ALA A N 1
ATOM 666 C CA . ALA A 1 84 ? 5.435 -5.864 -10.443 1.00 91.38 84 ALA A CA 1
ATOM 667 C C . ALA A 1 84 ? 6.676 -5.023 -10.786 1.00 91.38 84 ALA A C 1
ATOM 669 O O . ALA A 1 84 ? 6.857 -4.659 -11.948 1.00 91.38 84 ALA A O 1
ATOM 670 N N . LYS A 1 85 ? 7.565 -4.774 -9.812 1.00 91.38 85 LYS A N 1
ATOM 671 C CA . LYS A 1 85 ? 8.837 -4.070 -10.046 1.00 91.38 85 LYS A CA 1
ATOM 672 C C . LYS A 1 85 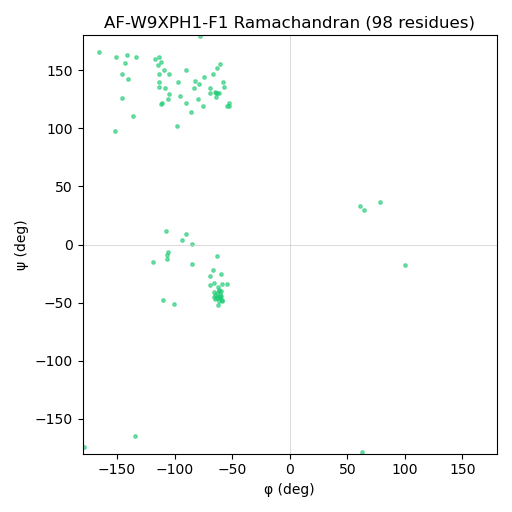? 9.737 -4.825 -11.023 1.00 91.38 85 LYS A C 1
ATOM 674 O O . LYS A 1 85 ? 10.268 -4.210 -11.942 1.00 91.38 85 LYS A O 1
ATOM 679 N N . GLU A 1 86 ? 9.873 -6.142 -10.863 1.00 94.00 86 GLU A N 1
ATOM 680 C CA . GLU A 1 86 ? 10.675 -6.979 -11.767 1.00 94.00 86 GLU A CA 1
ATOM 681 C C . GLU A 1 86 ? 10.151 -6.930 -13.209 1.00 94.00 86 GLU A C 1
ATOM 683 O O . GLU A 1 86 ? 10.927 -6.805 -14.161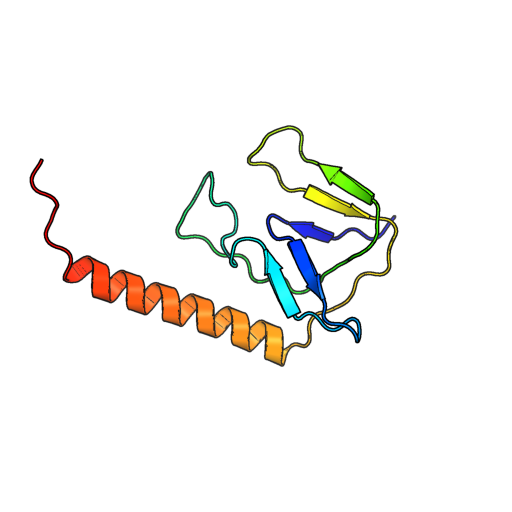 1.00 94.00 86 GLU A O 1
ATOM 688 N N . VAL A 1 87 ? 8.826 -6.993 -13.380 1.00 93.19 87 VAL A N 1
ATOM 689 C CA . VAL A 1 87 ? 8.183 -6.866 -14.695 1.00 93.19 87 VAL A CA 1
ATOM 690 C C . VAL A 1 87 ? 8.436 -5.482 -15.289 1.00 93.19 87 VAL A C 1
ATOM 692 O O . VAL A 1 87 ? 8.825 -5.394 -16.456 1.00 93.19 87 VAL A O 1
ATOM 695 N N . ASP A 1 88 ? 8.272 -4.415 -14.506 1.00 90.19 88 ASP A N 1
ATOM 696 C CA . ASP A 1 88 ? 8.544 -3.047 -14.951 1.00 90.19 88 ASP A CA 1
ATOM 697 C C . ASP A 1 88 ? 10.009 -2.869 -15.378 1.00 90.19 88 ASP A C 1
ATOM 699 O O . ASP A 1 88 ? 10.279 -2.290 -16.433 1.00 90.19 88 ASP A O 1
ATOM 703 N N . ASP A 1 89 ? 10.963 -3.396 -14.608 1.00 91.00 89 ASP A N 1
ATOM 704 C CA . ASP A 1 89 ? 12.393 -3.343 -14.927 1.00 91.00 89 ASP A CA 1
ATOM 705 C C . ASP A 1 89 ? 12.732 -4.126 -16.196 1.00 91.00 89 ASP A C 1
ATOM 707 O O . ASP A 1 89 ? 13.457 -3.625 -17.061 1.00 91.00 89 ASP A O 1
ATOM 711 N N . SER A 1 90 ? 12.160 -5.321 -16.357 1.00 92.69 90 SER A N 1
ATOM 712 C CA . SER A 1 90 ? 12.295 -6.102 -17.586 1.00 92.69 90 SER A CA 1
ATOM 713 C C . SER A 1 90 ? 11.726 -5.340 -18.784 1.00 92.69 90 SER A C 1
ATOM 715 O O . SER A 1 90 ? 12.360 -5.269 -19.835 1.00 92.69 90 SER A O 1
ATOM 717 N N . LEU A 1 91 ? 10.544 -4.733 -18.653 1.00 91.00 91 LEU A N 1
ATOM 718 C CA . LEU A 1 91 ? 9.918 -3.977 -19.738 1.00 91.00 91 LEU A CA 1
ATOM 719 C C . LEU A 1 91 ? 10.722 -2.727 -20.104 1.00 91.00 91 LEU A C 1
ATOM 721 O O . LEU A 1 91 ? 10.908 -2.470 -21.292 1.00 91.00 91 LEU A O 1
ATOM 725 N N . ARG A 1 92 ? 11.271 -1.992 -19.126 1.00 88.00 92 ARG A N 1
ATOM 726 C CA . ARG A 1 92 ? 12.117 -0.804 -19.364 1.00 88.00 92 ARG A CA 1
ATOM 727 C C . ARG A 1 92 ? 13.303 -1.091 -20.283 1.00 88.00 92 ARG A C 1
ATOM 729 O O . ARG A 1 92 ? 13.648 -0.234 -21.087 1.00 88.00 92 ARG A O 1
ATOM 736 N N . GLN A 1 93 ? 13.884 -2.288 -20.219 1.00 85.31 93 GLN A N 1
ATOM 737 C CA . GLN A 1 93 ? 14.986 -2.695 -21.105 1.00 85.31 93 GLN A CA 1
ATOM 738 C C . GLN A 1 93 ? 14.567 -2.834 -22.577 1.00 85.31 93 GLN A C 1
ATOM 740 O O . GLN A 1 93 ? 15.412 -2.771 -23.468 1.00 85.31 93 GLN A O 1
ATOM 745 N N . HIS A 1 94 ? 13.272 -3.025 -22.833 1.00 84.94 94 HIS A N 1
ATOM 746 C CA . HIS A 1 94 ? 12.707 -3.254 -24.162 1.00 84.94 94 HIS A CA 1
ATOM 747 C C . HIS A 1 94 ? 11.948 -2.039 -24.706 1.00 84.94 94 HIS A C 1
ATOM 749 O O . HIS A 1 94 ? 11.564 -2.040 -25.877 1.00 84.94 94 HIS A O 1
ATOM 755 N N . ILE A 1 95 ? 11.726 -1.004 -23.888 1.00 80.69 95 ILE A N 1
ATOM 756 C CA . ILE A 1 95 ? 11.133 0.251 -24.346 1.00 80.69 95 ILE A CA 1
ATOM 757 C C . ILE A 1 95 ? 12.210 1.017 -25.128 1.00 80.69 95 ILE A C 1
ATOM 759 O O . ILE A 1 95 ? 13.251 1.353 -24.558 1.00 80.69 95 ILE A O 1
ATOM 763 N N . PRO A 1 96 ? 11.995 1.312 -26.424 1.00 75.62 96 PRO A N 1
ATOM 764 C CA . PRO A 1 96 ? 12.906 2.163 -27.173 1.00 75.62 96 PRO A CA 1
ATOM 765 C C . PRO A 1 96 ? 13.023 3.506 -26.457 1.00 75.62 96 PRO A C 1
ATOM 767 O O . PRO A 1 96 ? 12.004 4.071 -26.054 1.00 75.62 96 PRO A O 1
ATOM 770 N N . VAL A 1 97 ? 14.243 4.031 -26.315 1.00 70.06 97 VAL A N 1
ATOM 771 C CA . VAL A 1 97 ? 14.432 5.405 -25.837 1.00 70.06 97 VAL A CA 1
ATOM 772 C C . VAL A 1 97 ? 13.575 6.298 -26.727 1.00 70.06 97 VAL A C 1
ATOM 774 O O . VAL A 1 97 ? 13.747 6.285 -27.948 1.00 70.06 97 VAL A O 1
ATOM 777 N N . ALA A 1 98 ? 12.613 7.005 -26.132 1.00 64.00 98 ALA A N 1
ATOM 778 C CA . ALA A 1 98 ? 11.785 7.940 -26.873 1.00 64.00 98 ALA A CA 1
ATOM 779 C C . ALA A 1 98 ? 12.716 8.891 -27.636 1.00 64.00 98 ALA A C 1
ATOM 781 O O . ALA A 1 98 ? 13.597 9.516 -27.042 1.00 64.00 98 ALA A O 1
ATOM 782 N N . VAL A 1 99 ? 12.567 8.927 -28.962 1.00 53.78 99 VAL A N 1
ATOM 783 C CA . VAL A 1 99 ? 13.266 9.904 -29.797 1.00 53.78 99 VAL A CA 1
ATOM 784 C C . VAL A 1 99 ? 12.743 11.286 -29.375 1.00 53.78 99 VAL A C 1
ATOM 786 O O . VAL A 1 99 ? 11.522 11.407 -29.240 1.00 53.78 99 VAL A O 1
ATOM 789 N N . PRO A 1 100 ? 13.629 12.264 -29.101 1.00 58.28 100 PRO A N 1
ATOM 790 C CA . PRO A 1 100 ? 13.237 13.579 -28.599 1.00 58.28 100 PRO A CA 1
ATOM 791 C C . PRO A 1 100 ? 12.194 14.290 -29.466 1.00 58.28 100 PRO A C 1
ATOM 793 O O . PRO A 1 100 ? 12.213 14.091 -30.704 1.00 58.28 100 PRO A O 1
#

Foldseek 3Di:
DWDKDKADWAFDADPVRHGDDTPPAQARFPVPDPLHGHQDQKHDDDADWADDPDPRGIIMGTDGDIDGDDPVVSVVSVVVSVVVNVVVVVVVVVDPDPDD

Secondary structure (DSSP, 8-state):
---EEEESSEEEE-TTS-EEEEET-SEEETTTEEEEE---SEE--SSEEE--SSTTS-EEEESS--EEPPHHHHHHHHHHHHHHHHHHHHHHTTSPPPP-

Radius of gyration: 16.28 Å; Cα contacts (8 Å, |Δi|>4): 134; chains: 1; bounding box: 35×34×53 Å

Sequence (100 aa):
MEDKVCGFTIAHVDHRTKLLWYNGSLLKNKEIDSLVFDVPTEWMVNDTWEKGPLKQDMSCMSGAPVQSIDRDTVNMLDHTVELAKEVDDSLRQHIPVAVP

pLDDT: mean 86.82, std 8.46, range [52.53, 95.12]

Organism: NCBI:txid1182541

Mean predicted aligned error: 5.79 Å